Protein AF-A0A1X1D4M9-F1 (afdb_monomer)

Nearest PDB structures (foldseek):
  4ne1-assembly1_K  TM=5.724E-01  e=2.688E+00  Homo sapiens
  4b43-assembly1_A  TM=2.828E-01  e=4.256E+00  Thermus thermophilus HB8
  8h3v-assembly1_V  TM=2.645E-01  e=8.762E+00  Anabaena

Secondary structure (DSSP, 8-state):
-PPPHHHHHHHHHTTHHHHHHHHHHHHHHHHTSPPPHHHHHHHHHHHHHHHHHHHHHHHHHHHHH-S-PPPPP---EEEEEGGGS-HHHHHHHHHHSHHHH-STT--TTEEE-SSEEEEEGGG-TTHHHHHHHTT--HHHHHHHHIIIIIH--SEEEEETTSPP-TTS-----

Sequence (173 aa):
MKISITDISGGINSSHEGYADLVADSVSFSLGRPLIHEEHGKIYDITERAISDAVQQLESSETDSLSKPDEPEICRCAVISNAHMTHNDSEILESLSPRLSGGDGAYHWIHPTRYGFLISLSASTDAIEEMRREGLSDNFCHVVTFLSEKRQVSMIHFDADADLLEGFNVHNW

Foldseek 3Di:
DDQDPVNVVVVVVVCLVVVLVVVQVVVCVVVVHHDDPVRSVVSSVVSVVVVVVVVVVVVVVVVVVPDDPPDPDDAAEAEAALQQFDPVLQVLLVCLACVNVVDPRRPPQWDDDPAFIKGFQVVDPCVLVVSVVSPGDPLSSVVVCCCCPVVVGRMYHHGNPGHHDPPGDGHDD

pLDDT: mean 82.85, std 13.74, range [47.47, 96.81]

Organism: NCBI:txid1076551

InterPro domains:
  IPR046025 Domain of unknown function DUF5983 [PF19419] (77-173)

Radius of gyration: 32.31 Å; Cα contacts (8 Å, |Δi|>4): 187; chains: 1; bounding box: 60×33×81 Å

Mean predicted aligned error: 15.89 Å

Structure (mmCIF, N/CA/C/O backbone):
data_AF-A0A1X1D4M9-F1
#
_entry.id   AF-A0A1X1D4M9-F1
#
loop_
_atom_site.group_PDB
_atom_site.id
_atom_site.type_symbol
_atom_site.label_atom_id
_atom_site.label_alt_id
_atom_site.label_comp_id
_atom_site.label_asym_id
_atom_site.label_entity_id
_atom_site.label_seq_id
_atom_site.pdbx_PDB_ins_code
_atom_site.Cartn_x
_atom_site.Cartn_y
_atom_site.Cartn_z
_atom_site.occupancy
_atom_site.B_iso_or_equiv
_atom_site.auth_seq_id
_atom_site.auth_comp_id
_atom_site.auth_asym_id
_atom_site.auth_atom_id
_atom_site.pdbx_PDB_model_num
ATOM 1 N N . MET A 1 1 ? -1.364 -13.447 -56.330 1.00 50.59 1 MET A N 1
ATOM 2 C CA . MET A 1 1 ? -0.437 -13.851 -55.254 1.00 50.59 1 MET A CA 1
ATOM 3 C C . MET A 1 1 ? -0.003 -12.576 -54.550 1.00 50.59 1 MET A C 1
ATOM 5 O O . MET A 1 1 ? 0.425 -11.663 -55.242 1.00 50.59 1 MET A O 1
ATOM 9 N N . LYS A 1 2 ? -0.259 -12.441 -53.244 1.00 56.66 2 LYS A N 1
ATOM 10 C CA . LYS A 1 2 ? 0.165 -11.268 -52.464 1.00 56.66 2 LYS A CA 1
ATOM 11 C C . LYS A 1 2 ? 1.487 -11.627 -51.797 1.00 56.66 2 LYS A C 1
ATOM 13 O O . LYS A 1 2 ? 1.541 -12.663 -51.147 1.00 56.66 2 LYS A O 1
ATOM 18 N N . ILE A 1 3 ? 2.508 -10.807 -52.021 1.00 64.94 3 ILE A N 1
ATOM 19 C CA . ILE A 1 3 ? 3.815 -10.953 -51.379 1.00 64.94 3 ILE A CA 1
ATOM 20 C C . ILE A 1 3 ? 3.630 -10.707 -49.873 1.00 64.94 3 ILE A C 1
ATOM 22 O O . ILE A 1 3 ? 2.910 -9.772 -49.500 1.00 64.94 3 ILE A O 1
ATOM 26 N N . SER A 1 4 ? 4.177 -11.566 -49.014 1.00 75.44 4 SER A N 1
ATOM 27 C CA . SER A 1 4 ? 4.112 -11.361 -47.565 1.00 75.44 4 SER A CA 1
ATOM 28 C C . SER A 1 4 ? 5.267 -10.475 -47.085 1.00 75.44 4 SER A C 1
ATOM 30 O O . SER A 1 4 ? 6.283 -10.316 -47.758 1.00 75.44 4 SER A O 1
ATOM 32 N N . ILE A 1 5 ? 5.131 -9.912 -45.883 1.00 67.06 5 ILE A N 1
ATOM 33 C CA . ILE A 1 5 ? 6.237 -9.224 -45.200 1.00 67.06 5 ILE A CA 1
ATOM 34 C C . ILE A 1 5 ? 7.426 -10.168 -44.979 1.00 67.06 5 ILE A C 1
ATOM 36 O O . ILE A 1 5 ? 8.566 -9.751 -45.128 1.00 67.06 5 ILE A O 1
ATOM 40 N N . THR A 1 6 ? 7.175 -11.453 -44.719 1.00 68.69 6 THR A N 1
ATOM 41 C CA . THR A 1 6 ? 8.235 -12.460 -44.588 1.00 68.69 6 THR A CA 1
ATOM 42 C C . THR A 1 6 ? 8.967 -12.730 -45.904 1.00 68.69 6 THR A C 1
ATOM 44 O O . THR A 1 6 ? 10.182 -12.911 -45.882 1.00 68.69 6 THR A O 1
ATOM 47 N N . ASP A 1 7 ? 8.275 -12.679 -47.046 1.00 72.75 7 ASP A N 1
ATOM 48 C CA . ASP A 1 7 ? 8.897 -12.788 -48.371 1.00 72.75 7 ASP A CA 1
ATOM 49 C C . ASP A 1 7 ? 9.793 -11.570 -48.664 1.00 72.75 7 ASP A C 1
ATOM 51 O O . ASP A 1 7 ? 10.879 -11.710 -49.225 1.00 72.75 7 ASP A O 1
ATOM 55 N N . ILE A 1 8 ? 9.361 -10.372 -48.250 1.00 63.78 8 ILE A N 1
ATOM 56 C CA . ILE A 1 8 ? 10.129 -9.127 -48.397 1.00 63.78 8 ILE A CA 1
ATOM 57 C C . ILE A 1 8 ? 11.370 -9.147 -47.496 1.00 63.78 8 ILE A C 1
ATOM 59 O O . ILE A 1 8 ? 12.471 -8.904 -47.985 1.00 63.78 8 ILE A O 1
ATOM 63 N N . SER A 1 9 ? 11.221 -9.476 -46.210 1.00 58.31 9 SER A N 1
ATOM 64 C CA . SER A 1 9 ? 12.345 -9.553 -45.269 1.00 58.31 9 SER A CA 1
ATOM 65 C C . SER A 1 9 ? 13.352 -10.634 -45.669 1.00 58.31 9 SER A C 1
ATOM 67 O O . SER A 1 9 ? 14.557 -10.405 -45.600 1.00 58.31 9 SER A O 1
ATOM 69 N N . GLY A 1 10 ? 12.881 -11.783 -46.167 1.00 65.44 10 GLY A N 1
ATOM 70 C CA . GLY A 1 10 ? 13.742 -12.827 -46.727 1.00 65.44 10 GLY A CA 1
ATOM 71 C C . GLY A 1 10 ? 14.507 -12.359 -47.970 1.00 65.44 10 GLY A C 1
ATOM 72 O O . GLY A 1 10 ? 15.707 -12.603 -48.080 1.00 65.44 10 GLY A O 1
ATOM 73 N N . GLY A 1 11 ? 13.844 -11.624 -48.869 1.00 65.75 11 GLY A N 1
ATOM 74 C CA . GLY A 1 11 ? 14.474 -11.023 -50.047 1.00 65.75 11 GLY A CA 1
ATOM 75 C C . GLY A 1 11 ? 15.546 -9.990 -49.690 1.00 65.75 11 GLY A C 1
ATOM 76 O O . GLY A 1 11 ? 16.656 -10.055 -50.220 1.00 65.75 11 GLY A O 1
ATOM 77 N N . ILE A 1 12 ? 15.249 -9.091 -48.747 1.00 60.94 12 ILE A N 1
ATOM 78 C CA . ILE A 1 12 ? 16.168 -8.045 -48.272 1.00 60.94 12 ILE A CA 1
ATOM 79 C C . ILE A 1 12 ? 17.396 -8.658 -47.588 1.00 60.94 12 ILE A C 1
ATOM 81 O O . ILE A 1 12 ? 18.519 -8.316 -47.952 1.00 60.94 12 ILE A O 1
ATOM 85 N N . ASN A 1 13 ? 17.208 -9.627 -46.687 1.00 58.66 13 ASN A N 1
ATOM 86 C CA . ASN A 1 13 ? 18.321 -10.287 -45.995 1.00 58.66 13 ASN A CA 1
ATOM 87 C C . ASN A 1 13 ? 19.192 -11.134 -46.937 1.00 58.66 13 ASN A C 1
ATOM 89 O O . ASN A 1 13 ? 20.383 -11.300 -46.691 1.00 58.66 13 ASN A O 1
ATOM 93 N N . SER A 1 14 ? 18.628 -11.638 -48.038 1.00 62.31 14 SER A N 1
ATOM 94 C CA . SER A 1 14 ? 19.388 -12.354 -49.073 1.00 62.31 14 SER A CA 1
ATOM 95 C C . SER A 1 14 ? 20.137 -11.442 -50.058 1.00 62.31 14 SER A C 1
ATOM 97 O O . SER A 1 14 ? 20.925 -11.940 -50.855 1.00 62.31 14 SER A O 1
ATOM 99 N N . SER A 1 15 ? 19.906 -10.121 -50.018 1.00 60.19 15 SER A N 1
ATOM 100 C CA . SER A 1 15 ? 20.409 -9.148 -51.006 1.00 60.19 15 SER A CA 1
ATOM 101 C C . SER A 1 15 ? 21.428 -8.151 -50.438 1.00 60.19 15 SER A C 1
ATOM 103 O O . SER A 1 15 ? 21.675 -7.112 -51.050 1.00 60.19 15 SER A O 1
ATOM 105 N N . HIS A 1 16 ? 22.022 -8.454 -49.281 1.00 64.19 16 HIS A N 1
ATOM 106 C CA . HIS A 1 16 ? 22.993 -7.589 -48.604 1.00 64.19 16 HIS A CA 1
ATOM 107 C C . HIS A 1 16 ? 24.155 -7.163 -49.522 1.00 64.19 16 HIS A C 1
ATOM 109 O O . HIS A 1 16 ? 24.466 -5.977 -49.627 1.00 64.19 16 HIS A O 1
ATOM 115 N N . GLU A 1 17 ? 24.725 -8.121 -50.260 1.00 63.94 17 GLU A N 1
ATOM 116 C CA . GLU A 1 17 ? 25.804 -7.867 -51.224 1.00 63.94 17 GLU A CA 1
ATOM 117 C C . GLU A 1 17 ? 25.352 -6.932 -52.356 1.00 63.94 17 GLU A C 1
ATOM 119 O O . GLU A 1 17 ? 26.029 -5.956 -52.665 1.00 63.94 17 GLU A O 1
ATOM 124 N N . GLY A 1 18 ? 24.149 -7.143 -52.900 1.00 70.81 18 GLY A N 1
ATOM 125 C CA . GLY A 1 18 ? 23.621 -6.312 -53.984 1.00 70.81 18 GLY A CA 1
ATOM 126 C C . GLY A 1 18 ? 23.348 -4.863 -53.571 1.00 70.81 18 GLY A C 1
ATOM 127 O O . GLY A 1 18 ? 23.501 -3.952 -54.382 1.00 70.81 18 GLY A O 1
ATOM 128 N N . TYR A 1 19 ? 22.965 -4.617 -52.314 1.00 74.38 19 TYR A N 1
ATOM 129 C CA . TYR A 1 19 ? 22.799 -3.251 -51.810 1.00 74.38 19 TYR A CA 1
ATOM 130 C C . TYR A 1 19 ? 24.147 -2.546 -51.624 1.00 74.38 19 TYR A C 1
ATOM 132 O O . TYR A 1 19 ? 24.289 -1.388 -52.021 1.00 74.38 19 TYR A O 1
ATOM 140 N N . ALA A 1 20 ? 25.141 -3.240 -51.064 1.00 80.44 20 ALA A N 1
ATOM 141 C CA . ALA A 1 20 ? 26.487 -2.698 -50.897 1.00 80.44 20 ALA A CA 1
ATOM 142 C C . ALA A 1 20 ? 27.127 -2.343 -52.252 1.00 80.44 20 ALA A C 1
ATOM 144 O O . ALA A 1 20 ? 27.707 -1.264 -52.386 1.00 80.44 20 ALA A O 1
ATOM 145 N N . ASP A 1 21 ? 26.929 -3.184 -53.270 1.00 81.38 21 ASP A N 1
ATOM 146 C CA . ASP A 1 21 ? 27.406 -2.941 -54.634 1.00 81.38 21 ASP A CA 1
ATOM 147 C C . ASP A 1 21 ? 26.735 -1.711 -55.272 1.00 81.38 21 ASP A C 1
ATOM 149 O O . ASP A 1 21 ? 27.409 -0.873 -55.868 1.00 81.38 21 ASP A O 1
ATOM 153 N N . LEU A 1 22 ? 25.423 -1.519 -55.078 1.00 83.12 22 LEU A N 1
ATOM 154 C CA . LEU A 1 22 ? 24.720 -0.319 -55.560 1.00 83.12 22 LEU A CA 1
ATOM 155 C C . LEU A 1 22 ? 25.224 0.966 -54.889 1.00 83.12 22 LEU A C 1
ATOM 157 O O . LEU A 1 22 ? 25.343 2.013 -55.535 1.00 83.12 22 LEU A O 1
ATOM 161 N N . VAL A 1 23 ? 25.521 0.904 -53.589 1.00 85.25 23 VAL A N 1
ATOM 162 C CA . VAL A 1 23 ? 26.107 2.035 -52.862 1.00 85.25 23 VAL A CA 1
ATOM 163 C C . VAL A 1 23 ? 27.525 2.306 -53.369 1.00 85.25 23 VAL A C 1
ATOM 165 O O . VAL A 1 23 ? 27.867 3.465 -53.611 1.00 85.25 23 VAL A O 1
ATOM 168 N N . ALA A 1 24 ? 28.328 1.267 -53.598 1.00 86.25 24 ALA A N 1
ATOM 169 C CA . ALA A 1 24 ? 29.667 1.391 -54.166 1.00 86.25 24 ALA A CA 1
ATOM 170 C C . ALA A 1 24 ? 29.640 2.021 -55.570 1.00 86.25 24 ALA A C 1
ATOM 172 O O . ALA A 1 24 ? 30.391 2.968 -55.825 1.00 86.25 24 ALA A O 1
ATOM 173 N N . ASP A 1 25 ? 28.725 1.597 -56.442 1.00 86.69 25 ASP A N 1
ATOM 174 C CA . ASP A 1 25 ? 28.523 2.176 -57.775 1.00 86.69 25 ASP A CA 1
ATOM 175 C C . ASP A 1 25 ? 28.123 3.656 -57.698 1.00 86.69 25 ASP A C 1
ATOM 177 O O . ASP A 1 25 ? 28.686 4.504 -58.398 1.00 86.69 25 ASP A O 1
ATOM 181 N N . SER A 1 26 ? 27.201 4.002 -56.794 1.00 89.50 26 SER A N 1
ATOM 182 C CA . SER A 1 26 ? 26.779 5.390 -56.574 1.00 89.50 26 SER A CA 1
ATOM 183 C C . SER A 1 26 ? 27.927 6.277 -56.074 1.00 89.50 26 SER A C 1
ATOM 185 O O . SER A 1 26 ? 28.051 7.441 -56.477 1.00 89.50 26 SER A O 1
ATOM 187 N N . VAL A 1 27 ? 28.784 5.751 -55.197 1.00 88.12 27 VAL A N 1
ATOM 188 C CA . VAL A 1 27 ? 29.961 6.469 -54.690 1.00 88.12 27 VAL A CA 1
ATOM 189 C C . VAL A 1 27 ? 31.019 6.606 -55.787 1.00 88.12 27 VAL A C 1
ATOM 191 O O . VAL A 1 27 ? 31.562 7.696 -55.967 1.00 88.12 27 VAL A O 1
ATOM 194 N N . SER A 1 28 ? 31.267 5.556 -56.576 1.00 88.75 28 SER A N 1
ATOM 195 C CA . SER A 1 28 ? 32.180 5.605 -57.725 1.00 88.75 28 SER A CA 1
ATOM 196 C C . SER A 1 28 ? 31.742 6.654 -58.749 1.00 88.75 28 SER A C 1
ATOM 198 O O . SER A 1 28 ? 32.563 7.464 -59.192 1.00 88.75 28 SER A O 1
ATOM 200 N N . PHE A 1 29 ? 30.443 6.704 -59.064 1.00 89.19 29 PHE A N 1
ATOM 201 C CA . PHE A 1 29 ? 29.862 7.714 -59.946 1.00 89.19 29 PHE A CA 1
ATOM 202 C C . PHE A 1 29 ? 30.082 9.131 -59.405 1.00 89.19 29 PHE A C 1
ATOM 204 O O . PHE A 1 29 ? 30.531 10.013 -60.136 1.00 89.19 29 PHE A O 1
ATOM 211 N N . SER A 1 30 ? 29.837 9.339 -58.109 1.00 90.12 30 SER A N 1
ATOM 212 C CA . SER A 1 30 ? 29.993 10.647 -57.459 1.00 90.12 30 SER A CA 1
ATOM 213 C C . SER A 1 30 ? 31.449 11.120 -57.4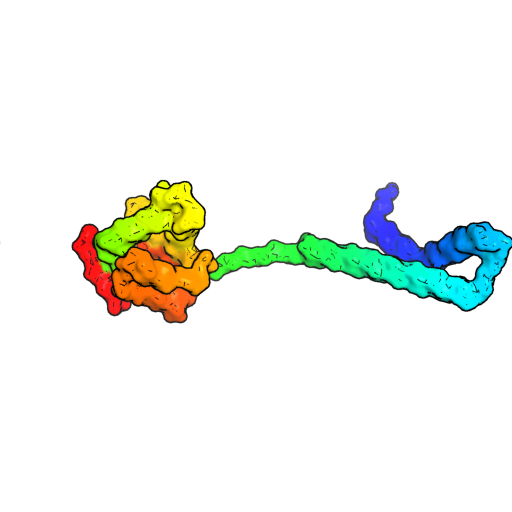10 1.00 90.12 30 SER A C 1
ATOM 215 O O . SER A 1 30 ? 31.719 12.315 -57.517 1.00 90.12 30 SER A O 1
ATOM 217 N N . LEU A 1 31 ? 32.398 10.192 -57.270 1.00 89.44 31 LEU A N 1
ATOM 218 C CA . LEU A 1 31 ? 33.832 10.485 -57.265 1.00 89.44 31 LEU A CA 1
ATOM 219 C C . LEU A 1 31 ? 34.431 10.596 -58.676 1.00 89.44 31 LEU A C 1
ATOM 221 O O . LEU A 1 31 ? 35.582 11.011 -58.813 1.00 89.44 31 LEU A O 1
ATOM 225 N N . GLY A 1 32 ? 33.682 10.219 -59.719 1.00 90.44 32 GLY A N 1
ATOM 226 C CA . GLY A 1 32 ? 34.126 10.260 -61.114 1.00 90.44 32 GLY A CA 1
ATOM 227 C C . GLY A 1 32 ? 35.294 9.318 -61.428 1.00 90.44 32 GLY A C 1
ATOM 228 O O . GLY A 1 32 ? 35.999 9.522 -62.418 1.00 90.44 32 GLY A O 1
ATOM 229 N N . ARG A 1 33 ? 35.532 8.307 -60.584 1.00 92.38 33 ARG A N 1
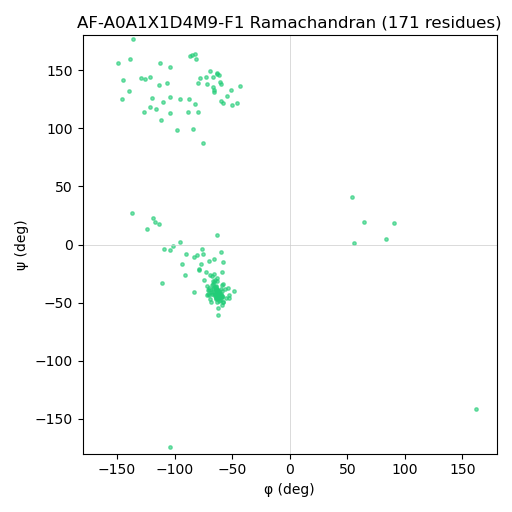ATOM 230 C CA . ARG A 1 33 ? 36.599 7.309 -60.744 1.00 92.38 33 ARG A CA 1
ATOM 231 C C . ARG A 1 33 ? 36.184 5.958 -60.154 1.00 92.38 33 ARG A C 1
ATOM 233 O O . ARG A 1 33 ? 35.364 5.935 -59.233 1.00 92.38 33 ARG A O 1
ATOM 240 N N . PRO A 1 34 ? 36.778 4.842 -60.610 1.00 88.88 34 PRO A N 1
ATOM 241 C CA . PRO A 1 34 ? 36.584 3.557 -59.953 1.00 88.88 34 PRO A CA 1
ATOM 242 C C . PRO A 1 34 ? 37.134 3.578 -58.520 1.00 88.88 34 PRO A C 1
ATOM 244 O O . PRO A 1 34 ? 38.122 4.262 -58.216 1.00 88.88 34 PRO A O 1
ATOM 247 N N . LEU A 1 35 ? 36.478 2.820 -57.646 1.00 88.88 35 LEU A N 1
ATOM 248 C CA . LEU A 1 35 ? 36.918 2.584 -56.275 1.00 88.88 35 LEU A CA 1
ATOM 249 C C . LEU A 1 35 ? 38.038 1.546 -56.251 1.00 88.88 35 LEU A C 1
ATOM 251 O O . LEU A 1 35 ? 38.018 0.580 -57.016 1.00 88.88 35 LEU A O 1
ATOM 255 N N . ILE A 1 36 ? 39.014 1.732 -55.364 1.00 91.75 36 ILE A N 1
ATOM 256 C CA . ILE A 1 36 ? 40.003 0.680 -55.095 1.00 91.75 36 ILE A CA 1
ATOM 257 C C . ILE A 1 36 ? 39.426 -0.347 -54.117 1.00 91.75 36 ILE A C 1
ATOM 259 O O . ILE A 1 36 ? 38.504 -0.053 -53.361 1.00 91.75 36 ILE A O 1
ATOM 263 N N . HIS A 1 37 ? 40.003 -1.549 -54.092 1.00 86.50 37 HIS A N 1
ATOM 264 C CA . HIS A 1 37 ? 39.502 -2.662 -53.278 1.00 86.50 37 HIS A CA 1
ATOM 265 C C . HIS A 1 37 ? 39.340 -2.312 -51.786 1.00 86.50 37 HIS A C 1
ATOM 267 O O . HIS A 1 37 ? 38.360 -2.703 -51.162 1.00 86.50 37 HIS A O 1
ATOM 273 N N . GLU A 1 38 ? 40.253 -1.511 -51.227 1.00 89.00 38 GLU A N 1
ATOM 274 C CA . GLU A 1 38 ? 40.161 -1.050 -49.835 1.00 89.00 38 GLU A CA 1
ATOM 275 C C . GLU A 1 38 ? 38.971 -0.099 -49.600 1.00 89.00 38 GLU A C 1
ATOM 277 O O . GLU A 1 38 ? 38.326 -0.152 -48.556 1.00 89.00 38 GLU A O 1
ATOM 282 N N . GLU A 1 39 ? 38.656 0.770 -50.565 1.00 87.50 39 GLU A N 1
ATOM 283 C CA . GLU A 1 39 ? 37.498 1.672 -50.491 1.00 87.50 39 GLU A CA 1
ATOM 284 C C . GLU A 1 39 ? 36.189 0.890 -50.622 1.00 87.50 39 GLU A C 1
ATOM 286 O O . GLU A 1 39 ? 35.230 1.180 -49.912 1.00 87.50 39 GLU A O 1
ATOM 291 N N . HIS A 1 40 ? 36.181 -0.140 -51.470 1.00 85.44 40 HIS A N 1
ATOM 292 C CA . HIS A 1 40 ? 35.050 -1.050 -51.618 1.00 85.44 40 HIS A CA 1
ATOM 293 C C . HIS A 1 40 ? 34.758 -1.807 -50.316 1.00 85.44 40 HIS A C 1
ATOM 295 O O . HIS A 1 40 ? 33.616 -1.839 -49.867 1.00 85.44 40 HIS A O 1
ATOM 301 N N . GLY A 1 41 ? 35.797 -2.350 -49.669 1.00 83.75 41 GLY A N 1
ATOM 302 C CA . GLY A 1 41 ? 35.661 -3.028 -48.376 1.00 83.75 41 GLY A CA 1
ATOM 303 C C . GLY A 1 41 ? 35.094 -2.110 -47.291 1.00 83.75 41 GLY A C 1
ATOM 304 O O . GLY A 1 41 ? 34.170 -2.489 -46.583 1.00 83.75 41 GLY A O 1
ATOM 305 N N . LYS A 1 42 ? 35.554 -0.854 -47.225 1.00 88.12 42 LYS A N 1
ATOM 306 C CA . LYS A 1 42 ? 35.024 0.125 -46.258 1.00 88.12 42 LYS A CA 1
ATOM 307 C C . LYS A 1 42 ? 33.545 0.438 -46.477 1.00 88.12 42 LYS A C 1
ATOM 309 O O . LYS A 1 42 ? 32.817 0.606 -45.504 1.00 88.12 42 LYS A O 1
ATOM 314 N N . ILE A 1 43 ? 33.103 0.549 -47.730 1.00 86.62 43 ILE A N 1
ATOM 315 C CA . ILE A 1 43 ? 31.687 0.790 -48.043 1.00 86.62 43 ILE A CA 1
ATOM 316 C C . ILE A 1 43 ? 30.844 -0.407 -47.612 1.00 86.62 43 ILE A C 1
ATOM 318 O O . ILE A 1 43 ? 29.800 -0.206 -46.988 1.00 86.62 43 ILE A O 1
ATOM 322 N N . TYR A 1 44 ? 31.325 -1.621 -47.882 1.00 85.06 44 TYR A N 1
ATOM 323 C CA . TYR A 1 44 ? 30.674 -2.858 -47.469 1.00 85.06 44 TYR A CA 1
ATOM 324 C C . TYR A 1 44 ? 30.507 -2.926 -45.944 1.00 85.06 44 TYR A C 1
ATOM 326 O O . TYR A 1 44 ? 29.386 -3.040 -45.460 1.00 85.06 44 TYR A O 1
ATOM 334 N N . ASP A 1 45 ? 31.580 -2.711 -45.179 1.00 85.56 45 ASP A N 1
ATOM 335 C CA . ASP A 1 45 ? 31.538 -2.753 -43.710 1.00 85.56 45 ASP A CA 1
ATOM 336 C C . ASP A 1 45 ? 30.561 -1.721 -43.115 1.00 85.56 45 ASP A C 1
ATOM 338 O O . ASP A 1 45 ? 29.887 -1.972 -42.113 1.00 85.56 45 ASP A O 1
ATOM 342 N N . ILE A 1 46 ? 30.496 -0.523 -43.711 1.00 87.44 46 ILE A N 1
ATOM 343 C CA . ILE A 1 46 ? 29.593 0.547 -43.264 1.00 87.44 46 ILE A CA 1
ATOM 344 C C . ILE A 1 46 ? 28.138 0.185 -43.562 1.00 87.44 46 ILE A C 1
ATOM 346 O O . ILE A 1 46 ? 27.271 0.412 -42.716 1.00 87.44 46 ILE A O 1
ATOM 350 N N . THR A 1 47 ? 27.862 -0.356 -44.750 1.00 84.31 47 THR A N 1
ATOM 351 C CA . THR A 1 47 ? 26.502 -0.765 -45.125 1.00 84.31 47 THR A CA 1
ATOM 352 C C . THR A 1 47 ? 26.033 -1.957 -44.303 1.00 84.31 47 THR A C 1
ATOM 354 O O . THR A 1 47 ? 24.911 -1.923 -43.803 1.00 84.31 47 THR A O 1
ATOM 357 N N . GLU A 1 48 ? 26.907 -2.930 -44.055 1.00 83.19 48 GLU A N 1
ATOM 358 C CA . GLU A 1 48 ? 26.624 -4.080 -43.195 1.00 83.19 48 GLU A CA 1
ATOM 359 C C . GLU A 1 48 ? 26.292 -3.669 -41.775 1.00 83.19 48 GLU A C 1
ATOM 361 O O . GLU A 1 48 ? 25.263 -4.076 -41.232 1.00 83.19 48 GLU A O 1
ATOM 366 N N . ARG A 1 49 ? 27.107 -2.789 -41.189 1.00 84.50 49 ARG A N 1
ATOM 367 C CA . ARG A 1 49 ? 26.836 -2.279 -39.848 1.00 84.50 49 ARG A CA 1
ATOM 368 C C . ARG A 1 49 ? 25.508 -1.530 -39.793 1.00 84.50 49 ARG A C 1
ATOM 370 O O . ARG A 1 49 ? 24.718 -1.785 -38.897 1.00 84.50 49 ARG A O 1
ATOM 377 N N . ALA A 1 50 ? 25.231 -0.658 -40.762 1.00 83.81 50 ALA A N 1
ATOM 378 C CA . ALA A 1 50 ? 23.987 0.108 -40.788 1.00 83.81 50 ALA A CA 1
ATOM 379 C C . ALA A 1 50 ? 22.742 -0.786 -40.935 1.00 83.81 50 ALA A C 1
ATOM 381 O O . ALA A 1 50 ? 21.722 -0.523 -40.299 1.00 83.81 50 ALA A O 1
ATOM 382 N N . ILE A 1 51 ? 22.820 -1.844 -41.749 1.00 80.25 51 ILE A N 1
ATOM 383 C CA . ILE A 1 51 ? 21.729 -2.811 -41.917 1.00 80.25 51 ILE A CA 1
ATOM 384 C C . ILE A 1 51 ? 21.559 -3.640 -40.643 1.00 80.25 51 ILE A C 1
ATOM 386 O O . ILE A 1 51 ? 20.438 -3.765 -40.158 1.00 80.25 51 ILE A O 1
ATOM 390 N N . SER A 1 52 ? 22.651 -4.151 -40.071 1.00 80.81 52 SER A N 1
ATOM 391 C CA . SER A 1 52 ? 22.620 -4.906 -38.815 1.00 80.81 52 SER A CA 1
ATOM 392 C C . SER A 1 52 ? 22.027 -4.078 -37.673 1.00 80.81 52 SER A C 1
ATOM 394 O O . SER A 1 52 ? 21.162 -4.569 -36.952 1.00 80.81 52 SER A O 1
ATOM 396 N N . ASP A 1 53 ? 22.432 -2.814 -37.540 1.00 82.00 53 ASP A N 1
ATOM 397 C CA . ASP A 1 53 ? 21.910 -1.900 -36.522 1.00 82.00 53 ASP A CA 1
ATOM 398 C C . ASP A 1 53 ? 20.410 -1.637 -36.729 1.00 82.00 53 ASP A C 1
ATOM 400 O O . ASP A 1 53 ? 19.640 -1.624 -35.768 1.00 82.00 53 ASP A O 1
ATOM 404 N N . ALA A 1 54 ? 19.968 -1.457 -37.978 1.00 77.69 54 ALA A N 1
ATOM 405 C CA . ALA A 1 54 ? 18.559 -1.248 -38.302 1.00 77.69 54 ALA A CA 1
ATOM 406 C C . ALA A 1 54 ? 17.705 -2.499 -38.035 1.00 77.69 54 ALA A C 1
ATOM 408 O O . ALA A 1 54 ? 16.603 -2.383 -37.499 1.00 77.69 54 ALA A O 1
ATOM 409 N N . VAL A 1 55 ? 18.210 -3.694 -38.359 1.00 75.25 55 VAL A N 1
ATOM 410 C CA . VAL A 1 55 ? 17.544 -4.971 -38.055 1.00 75.25 55 VAL A CA 1
ATOM 411 C C . VAL A 1 55 ? 17.448 -5.171 -36.547 1.00 75.25 55 VAL A C 1
ATOM 413 O O . VAL A 1 55 ? 16.367 -5.462 -36.048 1.00 75.25 55 VAL A O 1
ATOM 416 N N . GLN A 1 56 ? 18.525 -4.916 -35.804 1.00 74.12 56 GLN A N 1
ATOM 417 C CA . GLN A 1 56 ? 18.524 -5.033 -34.348 1.00 74.12 56 GLN A CA 1
ATOM 418 C C . GLN A 1 56 ? 17.569 -4.029 -33.685 1.00 74.12 56 GLN A C 1
ATOM 420 O O . GLN A 1 56 ? 16.909 -4.360 -32.702 1.00 74.12 56 GLN A O 1
ATOM 425 N N . GLN A 1 57 ? 17.443 -2.815 -34.229 1.00 75.75 57 GLN A N 1
ATOM 426 C CA . GLN A 1 57 ? 16.445 -1.843 -33.775 1.00 75.75 57 GLN A CA 1
ATOM 427 C C . GLN A 1 57 ? 15.017 -2.335 -34.033 1.00 75.75 57 GLN A C 1
ATOM 429 O O . GLN A 1 57 ? 14.174 -2.226 -33.143 1.00 75.75 57 GLN A O 1
ATOM 434 N N . LEU A 1 58 ? 14.748 -2.927 -35.200 1.00 70.19 58 LEU A N 1
ATOM 435 C CA . LEU A 1 58 ? 13.446 -3.518 -35.512 1.00 70.19 58 LEU A CA 1
ATOM 436 C C . LEU A 1 58 ? 13.123 -4.700 -34.588 1.00 70.19 58 LEU A C 1
ATOM 438 O O . LEU A 1 58 ? 12.045 -4.713 -33.999 1.00 70.19 58 LEU A O 1
ATOM 442 N N . GLU A 1 59 ? 14.069 -5.614 -34.371 1.00 67.56 59 GLU A N 1
ATOM 443 C CA . GLU A 1 59 ? 13.928 -6.729 -33.425 1.00 67.56 59 GLU A CA 1
ATOM 444 C C . GLU A 1 59 ? 13.706 -6.229 -31.992 1.00 67.56 59 GLU A C 1
ATOM 446 O O . GLU A 1 59 ? 12.817 -6.720 -31.303 1.00 67.56 59 GLU A O 1
ATOM 451 N N . SER A 1 60 ? 14.438 -5.197 -31.556 1.00 60.50 60 SER A N 1
ATOM 452 C CA . SER A 1 60 ? 14.241 -4.591 -30.235 1.00 60.50 60 SER A CA 1
ATOM 453 C C . SER A 1 60 ? 12.856 -3.945 -30.088 1.00 60.50 60 SER A C 1
ATOM 455 O O . SER A 1 60 ? 12.224 -4.070 -29.040 1.00 60.50 60 SER A O 1
ATOM 457 N N . SER A 1 61 ? 12.336 -3.333 -31.159 1.00 57.34 61 SER A N 1
ATOM 458 C CA . SER A 1 61 ? 10.999 -2.729 -31.187 1.00 57.34 61 SER A CA 1
ATOM 459 C C . SER A 1 61 ? 9.868 -3.766 -31.260 1.00 57.34 61 SER A C 1
ATOM 461 O O . SER A 1 61 ? 8.794 -3.556 -30.692 1.00 57.34 61 SER A O 1
ATOM 463 N N . GLU A 1 62 ? 10.109 -4.921 -31.891 1.00 53.97 62 GLU A N 1
ATOM 464 C CA . GLU A 1 62 ? 9.206 -6.076 -31.849 1.00 53.97 62 GLU A CA 1
ATOM 465 C C . GLU A 1 62 ? 9.227 -6.751 -30.473 1.00 53.97 62 GLU A C 1
ATOM 467 O O . GLU A 1 62 ? 8.174 -7.148 -29.982 1.00 53.97 62 GLU A O 1
ATOM 472 N N . THR A 1 63 ? 10.370 -6.816 -29.781 1.00 49.09 63 THR A N 1
ATOM 473 C CA . THR A 1 63 ? 10.414 -7.338 -28.403 1.00 49.09 63 THR A CA 1
ATOM 474 C C . THR A 1 63 ? 9.737 -6.424 -27.382 1.00 49.09 63 THR A C 1
ATOM 476 O O . THR A 1 63 ? 9.216 -6.927 -26.390 1.00 49.09 63 THR A O 1
ATOM 479 N N . ASP A 1 64 ? 9.667 -5.115 -27.643 1.00 50.03 64 ASP A N 1
ATOM 480 C CA . ASP A 1 64 ? 8.951 -4.154 -26.787 1.00 50.03 64 ASP A CA 1
ATOM 481 C C . ASP A 1 64 ? 7.425 -4.181 -27.024 1.00 50.03 64 ASP A C 1
ATOM 483 O O . ASP A 1 64 ? 6.636 -3.826 -26.151 1.00 50.03 64 ASP A O 1
ATOM 487 N N . SER A 1 65 ? 6.985 -4.659 -28.197 1.00 49.44 65 SER A N 1
ATOM 488 C CA . SER A 1 65 ? 5.566 -4.785 -28.576 1.00 49.44 65 SER A CA 1
ATOM 489 C C . SER A 1 65 ? 5.017 -6.219 -28.522 1.00 49.44 65 SER A C 1
ATOM 491 O O . SER A 1 65 ? 3.810 -6.421 -28.679 1.00 49.44 65 SER A O 1
ATOM 493 N N . LEU A 1 66 ? 5.874 -7.208 -28.241 1.00 47.47 66 LEU A N 1
ATOM 494 C CA . LEU A 1 66 ? 5.520 -8.609 -28.005 1.00 47.47 66 LEU A CA 1
ATOM 495 C C . LEU A 1 66 ? 5.917 -9.100 -26.602 1.00 47.47 66 LEU A C 1
ATOM 497 O O . LEU A 1 66 ? 6.047 -10.309 -26.385 1.00 47.47 66 LEU A O 1
ATOM 501 N N . SER A 1 67 ? 6.076 -8.202 -25.624 1.00 50.97 67 SER A N 1
ATOM 502 C CA . SER A 1 67 ? 5.877 -8.623 -24.241 1.00 50.97 67 SER A CA 1
ATOM 503 C C . SER A 1 67 ? 4.433 -9.123 -24.150 1.00 50.97 67 SER A C 1
ATOM 505 O O . SER A 1 67 ? 3.481 -8.441 -24.542 1.00 50.97 67 SER A O 1
ATOM 507 N N . LYS A 1 68 ? 4.248 -10.376 -23.712 1.00 51.00 68 LYS A N 1
ATOM 508 C CA . LYS A 1 68 ? 2.935 -10.809 -23.213 1.00 51.00 68 LYS A CA 1
ATOM 509 C C . LYS A 1 68 ? 2.421 -9.671 -22.322 1.00 51.00 68 LYS A C 1
ATOM 511 O O . LYS A 1 68 ? 3.240 -9.176 -21.548 1.00 51.00 68 LYS A O 1
ATOM 516 N N . PRO A 1 69 ? 1.138 -9.259 -22.391 1.00 55.12 69 PRO A N 1
ATOM 517 C CA . PRO A 1 69 ? 0.614 -8.420 -21.323 1.00 55.12 69 PRO A CA 1
ATOM 518 C C . PRO A 1 69 ? 0.980 -9.146 -20.034 1.00 55.12 69 PRO A C 1
ATOM 520 O O . PRO A 1 69 ? 0.651 -10.334 -19.923 1.00 55.12 69 PRO A O 1
ATOM 523 N N . ASP A 1 70 ? 1.764 -8.495 -19.167 1.00 63.41 70 ASP A N 1
ATOM 524 C CA . ASP A 1 70 ? 2.117 -9.073 -17.877 1.00 63.41 70 ASP A CA 1
ATOM 525 C C . ASP A 1 70 ? 0.813 -9.612 -17.301 1.00 63.41 70 ASP A C 1
ATOM 527 O O . ASP A 1 70 ? -0.198 -8.896 -17.254 1.00 63.41 70 ASP A O 1
ATOM 531 N N . GLU A 1 71 ? 0.784 -10.918 -17.020 1.00 66.50 71 GLU A N 1
ATOM 532 C CA . GLU A 1 71 ? -0.402 -11.515 -16.424 1.00 66.50 71 GLU A CA 1
ATOM 533 C C . GLU A 1 71 ? -0.762 -10.654 -15.209 1.00 66.50 71 GLU A C 1
ATOM 535 O O . GLU A 1 71 ? 0.143 -10.267 -14.462 1.00 66.50 71 GLU A O 1
ATOM 540 N N . PRO A 1 72 ? -2.042 -10.272 -15.047 1.00 77.19 72 PRO A N 1
ATOM 541 C CA . PRO A 1 72 ? -2.416 -9.291 -14.043 1.00 77.19 72 PRO A CA 1
ATOM 542 C C . PRO A 1 72 ? -1.904 -9.745 -12.680 1.00 77.19 72 PRO A C 1
ATOM 544 O O . PRO A 1 72 ? -2.155 -10.880 -12.266 1.00 77.19 72 PRO A O 1
ATOM 547 N N . GLU A 1 73 ? -1.177 -8.862 -11.997 1.00 77.88 73 GLU A N 1
ATOM 548 C CA . GLU A 1 73 ? -0.615 -9.164 -10.688 1.00 77.88 73 GLU A CA 1
ATOM 549 C C . GLU A 1 73 ? -1.740 -9.556 -9.718 1.00 77.88 73 GLU A C 1
ATOM 551 O O . GLU A 1 73 ? -2.695 -8.806 -9.488 1.00 77.88 73 GLU A O 1
ATOM 556 N N . ILE A 1 74 ? -1.647 -10.764 -9.155 1.00 81.56 74 ILE A N 1
ATOM 557 C CA . ILE A 1 74 ? -2.626 -11.254 -8.186 1.00 81.56 74 ILE A CA 1
ATOM 558 C C . ILE A 1 74 ? -2.239 -10.732 -6.803 1.00 81.56 74 ILE A C 1
ATOM 560 O O . ILE A 1 74 ? -1.386 -11.288 -6.114 1.00 81.56 74 ILE A O 1
ATOM 564 N N . CYS A 1 75 ? -2.917 -9.669 -6.386 1.00 84.19 75 CYS A N 1
ATOM 565 C CA . CYS A 1 75 ? -2.755 -9.055 -5.075 1.00 84.19 75 CYS A CA 1
ATOM 566 C C . CYS A 1 75 ? -3.505 -9.817 -3.974 1.00 84.19 75 CYS A C 1
ATOM 568 O O . CYS A 1 75 ? -4.663 -10.213 -4.136 1.00 84.19 75 CYS A O 1
ATOM 570 N N . ARG A 1 76 ? -2.876 -9.966 -2.803 1.00 92.81 76 ARG A N 1
ATOM 571 C CA . ARG A 1 76 ? -3.532 -10.534 -1.622 1.00 92.81 76 ARG A CA 1
ATOM 572 C C . ARG A 1 76 ? -4.351 -9.457 -0.914 1.00 92.81 76 ARG A C 1
ATOM 574 O O . ARG A 1 76 ? -3.797 -8.465 -0.446 1.00 92.81 76 ARG A O 1
ATOM 581 N N . CYS A 1 7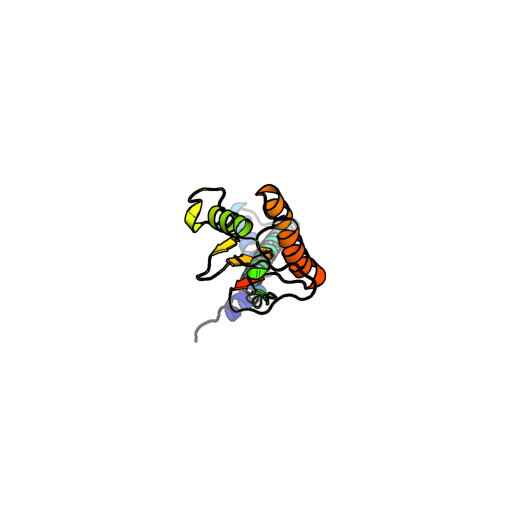7 ? -5.653 -9.698 -0.784 1.00 94.06 77 CYS A N 1
ATOM 582 C CA . CYS A 1 77 ? -6.579 -8.824 -0.068 1.00 94.06 77 CYS A CA 1
ATOM 583 C C . CYS A 1 77 ? -7.001 -9.443 1.274 1.00 94.06 77 CYS A C 1
ATOM 585 O O . CYS A 1 77 ? -7.246 -10.650 1.349 1.00 94.06 77 CYS A O 1
ATOM 587 N N . ALA A 1 78 ? -7.089 -8.626 2.324 1.00 96.00 78 ALA A N 1
ATOM 588 C CA . ALA A 1 78 ? -7.713 -8.993 3.593 1.00 96.00 78 ALA A CA 1
ATOM 589 C C . ALA A 1 78 ? -8.980 -8.167 3.810 1.00 96.00 78 ALA A C 1
ATOM 591 O O . ALA A 1 78 ? -8.974 -6.959 3.591 1.00 96.00 78 ALA A O 1
ATOM 592 N N . VAL A 1 79 ? -10.044 -8.818 4.275 1.00 96.69 79 VAL A N 1
ATOM 593 C CA . VAL A 1 79 ? -11.296 -8.165 4.662 1.00 96.69 79 VAL A CA 1
ATOM 594 C C . VAL A 1 79 ? -11.484 -8.402 6.155 1.00 96.69 79 VAL A C 1
ATOM 596 O O . VAL A 1 79 ? -11.552 -9.557 6.572 1.00 96.69 79 VAL A O 1
ATOM 599 N N . ILE A 1 80 ? -11.491 -7.335 6.950 1.00 96.69 80 ILE A N 1
ATOM 600 C CA . ILE A 1 80 ? -11.586 -7.401 8.415 1.00 96.69 80 ILE A CA 1
ATOM 601 C C . ILE A 1 80 ? -12.520 -6.326 8.955 1.00 96.69 80 ILE A C 1
ATOM 603 O O . ILE A 1 80 ? -12.779 -5.323 8.291 1.00 96.69 80 ILE A O 1
ATOM 607 N N . SER A 1 81 ? -13.017 -6.534 10.170 1.00 96.06 81 SER A N 1
ATOM 608 C CA . SER A 1 81 ? -13.945 -5.602 10.796 1.00 96.06 81 SER A CA 1
ATOM 609 C C . SER A 1 81 ? -13.346 -4.204 10.956 1.00 96.06 81 SER A C 1
ATOM 611 O O . SER A 1 81 ? -12.208 -4.047 11.414 1.00 96.06 81 SER A O 1
ATOM 613 N N . ASN A 1 82 ? -14.134 -3.168 10.672 1.00 94.62 82 ASN A N 1
ATOM 614 C CA . ASN A 1 82 ? -13.757 -1.795 11.002 1.00 94.62 82 ASN A CA 1
ATOM 615 C C . ASN A 1 82 ? -13.680 -1.539 12.523 1.00 94.62 82 ASN A C 1
ATOM 617 O O . ASN A 1 82 ? -13.062 -0.563 12.931 1.00 94.62 82 ASN A O 1
ATOM 621 N N . ALA A 1 83 ? -14.178 -2.447 13.372 1.00 96.12 83 ALA A N 1
ATOM 622 C CA . ALA A 1 83 ? -14.085 -2.339 14.830 1.00 96.12 83 ALA A CA 1
ATOM 623 C C . ALA A 1 83 ? -12.635 -2.243 15.350 1.00 96.12 83 ALA A C 1
ATOM 625 O O . ALA A 1 83 ? -12.409 -1.866 16.496 1.00 96.12 83 ALA A O 1
ATOM 626 N N . HIS A 1 84 ? -11.632 -2.569 14.531 1.00 95.62 84 HIS A N 1
ATOM 627 C CA . HIS A 1 84 ? -10.214 -2.393 14.858 1.00 95.62 84 HIS A CA 1
ATOM 628 C C . HIS A 1 84 ? -9.706 -0.946 14.792 1.00 95.62 84 HIS A C 1
ATOM 630 O O . HIS A 1 84 ? -8.572 -0.689 15.194 1.00 95.62 84 HIS A O 1
ATOM 636 N N . MET A 1 85 ? -10.510 -0.007 14.293 1.00 94.62 85 MET A N 1
ATOM 637 C CA . MET A 1 85 ? -10.206 1.424 14.315 1.00 94.62 85 MET A CA 1
ATOM 638 C C . MET A 1 85 ? -11.036 2.117 15.396 1.00 94.62 85 MET A C 1
ATOM 640 O O . MET A 1 85 ? -12.113 1.646 15.758 1.00 94.62 85 MET A O 1
ATOM 644 N N . THR A 1 86 ? -10.544 3.228 15.933 1.00 95.31 86 THR A N 1
ATOM 645 C CA . THR A 1 86 ? -11.342 4.108 16.795 1.00 95.31 86 THR A CA 1
ATOM 646 C C . THR A 1 86 ? -12.202 5.057 15.954 1.00 95.31 86 THR A C 1
ATOM 648 O O . THR A 1 86 ? -11.915 5.278 14.780 1.00 95.31 86 THR A O 1
ATOM 651 N N . HIS A 1 87 ? -13.215 5.689 16.559 1.00 94.56 87 HIS A N 1
ATOM 652 C CA . HIS A 1 87 ? -13.983 6.752 15.890 1.00 94.56 87 HIS A CA 1
ATOM 653 C C . HIS A 1 87 ? -13.073 7.858 15.330 1.00 94.56 87 HIS A C 1
ATOM 655 O O . HIS A 1 87 ? -13.230 8.284 14.192 1.00 94.56 87 HIS A O 1
ATOM 661 N N . ASN A 1 88 ? -12.070 8.272 16.112 1.00 95.38 88 ASN A N 1
ATOM 662 C CA . ASN A 1 88 ? -11.106 9.290 15.700 1.00 95.38 88 ASN A CA 1
ATOM 663 C C . ASN A 1 88 ? -10.260 8.833 14.498 1.00 95.38 88 ASN A C 1
ATOM 665 O O . ASN A 1 88 ? -10.000 9.624 13.598 1.00 95.38 88 ASN A O 1
ATOM 669 N N . ASP A 1 89 ? -9.861 7.557 14.454 1.00 95.56 89 ASP A N 1
ATOM 670 C CA . ASP A 1 89 ? -9.155 7.000 13.292 1.00 95.56 89 ASP A CA 1
ATOM 671 C C . ASP A 1 89 ? -10.025 7.074 12.031 1.00 95.56 89 ASP A C 1
ATOM 673 O O . ASP A 1 89 ? -9.533 7.449 10.970 1.00 95.56 89 ASP A O 1
ATOM 677 N N . SER A 1 90 ? -11.323 6.771 12.152 1.00 93.81 90 SER A N 1
ATOM 678 C CA . SER A 1 90 ? -12.275 6.885 11.042 1.00 93.81 90 SER A CA 1
ATOM 679 C C . SER A 1 90 ? -12.393 8.321 10.531 1.00 93.81 90 SER A C 1
ATOM 681 O O . SER A 1 90 ? -12.345 8.539 9.323 1.00 93.81 90 SER A O 1
ATOM 683 N N . GLU A 1 91 ? -12.510 9.305 11.426 1.00 93.19 91 GLU A N 1
ATOM 684 C CA . GLU A 1 91 ? -12.587 10.725 11.050 1.00 93.19 91 GLU A CA 1
ATOM 685 C C . GLU A 1 91 ? -11.309 11.197 10.339 1.00 93.19 91 GLU A C 1
ATOM 687 O O . GLU A 1 91 ? -11.379 11.912 9.333 1.00 93.19 91 GLU A O 1
ATOM 692 N N . ILE A 1 92 ? -10.136 10.756 10.812 1.00 92.94 92 ILE A N 1
ATOM 693 C CA . ILE A 1 92 ? -8.858 11.045 10.152 1.00 92.94 92 ILE A CA 1
ATOM 694 C C . ILE A 1 92 ? -8.847 10.423 8.755 1.00 92.94 92 ILE A C 1
ATOM 696 O O . ILE A 1 92 ? -8.664 11.150 7.781 1.00 92.94 92 ILE A O 1
ATOM 700 N N . LEU A 1 93 ? -9.098 9.115 8.620 1.00 92.44 93 LEU A N 1
ATOM 701 C CA . LEU A 1 93 ? -9.100 8.423 7.321 1.00 92.44 93 LEU A CA 1
ATOM 702 C C . LEU A 1 93 ? -10.067 9.059 6.320 1.00 92.44 93 LEU A C 1
ATOM 704 O O . LEU A 1 93 ? -9.755 9.171 5.133 1.00 92.44 93 LEU A O 1
ATOM 708 N N . GLU A 1 94 ? -11.228 9.497 6.796 1.00 90.38 94 GLU A N 1
ATOM 709 C CA . GLU A 1 94 ? -12.203 10.216 5.992 1.00 90.38 94 GLU A CA 1
ATOM 710 C C . GLU A 1 94 ? -11.605 11.537 5.468 1.00 90.38 94 GLU A C 1
ATOM 712 O O . GLU A 1 94 ? -11.610 11.769 4.253 1.00 90.38 94 GLU A O 1
ATOM 717 N N . SER A 1 95 ? -10.971 12.334 6.335 1.00 88.19 95 SER A N 1
ATOM 718 C CA . SER A 1 95 ? -10.315 13.600 5.966 1.00 88.19 95 SER A CA 1
ATOM 719 C C . SER A 1 95 ? -9.131 13.450 4.998 1.00 88.19 95 SER A C 1
ATOM 721 O O . SER A 1 95 ? -8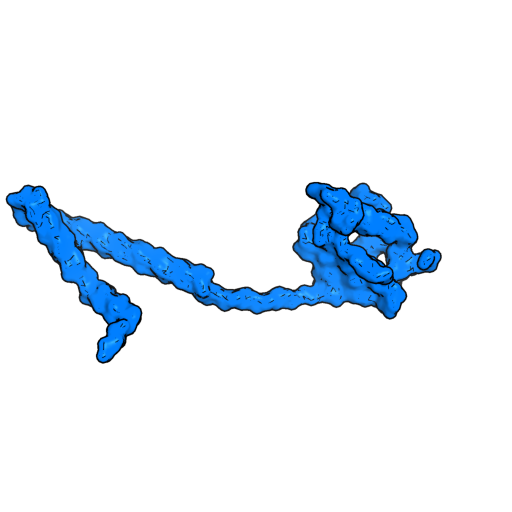.910 14.338 4.171 1.00 88.19 95 SER A O 1
ATOM 723 N N . LEU A 1 96 ? -8.404 12.328 5.071 1.00 85.88 96 LEU A N 1
ATOM 724 C CA . LEU A 1 96 ? -7.269 11.999 4.200 1.00 85.88 96 LEU A CA 1
ATOM 725 C C . LEU A 1 96 ? -7.705 11.524 2.808 1.00 85.88 96 LEU A C 1
ATOM 727 O O . LEU A 1 96 ? -6.895 11.485 1.876 1.00 85.88 96 LEU A O 1
ATOM 731 N N . SER A 1 97 ? -8.973 11.133 2.661 1.00 82.62 97 SER A N 1
ATOM 732 C CA . SER A 1 97 ? -9.457 10.560 1.415 1.00 82.62 97 SER A CA 1
ATOM 733 C C . SER A 1 97 ? -9.603 11.609 0.302 1.00 82.62 97 SER A C 1
ATOM 735 O O . SER A 1 97 ? -10.089 12.723 0.538 1.00 82.62 97 SER A O 1
ATOM 737 N N . PRO A 1 98 ? -9.322 11.248 -0.967 1.00 71.69 98 PRO A N 1
ATOM 738 C CA . PRO A 1 98 ? -9.409 12.184 -2.090 1.00 71.69 98 PRO A CA 1
ATOM 739 C C . PRO A 1 98 ? -10.786 12.813 -2.299 1.00 71.69 98 PRO A C 1
ATOM 741 O O . PRO A 1 98 ? -10.884 13.893 -2.879 1.00 71.69 98 PRO A O 1
ATOM 744 N N . ARG A 1 99 ? -11.858 12.157 -1.830 1.00 65.69 99 ARG A N 1
ATOM 745 C CA . ARG A 1 99 ? -13.221 12.701 -1.916 1.00 65.69 99 ARG A CA 1
ATOM 746 C C . ARG A 1 99 ? -13.380 13.988 -1.107 1.00 65.69 99 ARG A C 1
ATOM 748 O O . ARG A 1 99 ? -14.224 14.802 -1.469 1.00 65.69 99 ARG A O 1
ATOM 755 N N . LEU A 1 100 ? -12.605 14.152 -0.036 1.00 60.22 100 LEU A N 1
ATOM 756 C CA . LEU A 1 100 ? -12.735 15.258 0.909 1.00 60.22 100 LEU A CA 1
ATOM 757 C C . LEU A 1 100 ? -11.566 16.241 0.840 1.00 60.22 100 LEU A C 1
ATOM 759 O O . LEU A 1 100 ? -11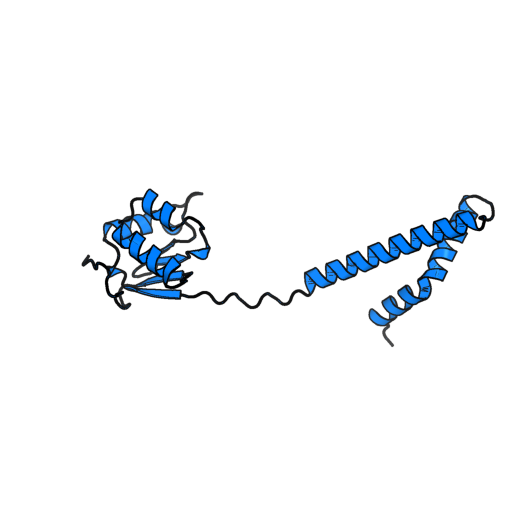.797 17.439 0.986 1.00 60.22 100 LEU A O 1
ATOM 763 N N . SER A 1 101 ? -10.340 15.787 0.552 1.00 60.62 101 SER A N 1
ATOM 764 C CA . SER A 1 101 ? -9.171 16.679 0.579 1.00 60.62 101 SER A CA 1
ATOM 765 C C . SER A 1 101 ? -9.033 17.572 -0.663 1.00 60.62 101 SER A C 1
ATOM 767 O O . SER A 1 101 ? -8.367 18.598 -0.578 1.00 60.62 101 SER A O 1
ATOM 769 N N . GLY A 1 102 ? -9.647 17.225 -1.806 1.00 56.34 102 GLY A N 1
ATOM 770 C CA . GLY A 1 102 ? -9.782 18.080 -3.004 1.00 56.34 102 GLY A CA 1
ATOM 771 C C . GLY A 1 102 ? -8.499 18.660 -3.634 1.00 56.34 102 GLY A C 1
ATOM 772 O O . GLY A 1 102 ? -8.600 19.399 -4.613 1.00 56.34 102 GLY A O 1
ATOM 773 N N . GLY A 1 103 ? -7.314 18.356 -3.100 1.00 56.81 103 GLY A N 1
ATOM 774 C CA . GLY A 1 103 ? -6.035 18.970 -3.458 1.00 56.81 103 GLY A CA 1
ATOM 775 C C . GLY A 1 103 ? -4.893 17.965 -3.627 1.00 56.81 103 GLY A C 1
ATOM 776 O O . GLY A 1 103 ? -5.058 16.772 -3.387 1.00 56.81 103 GLY A O 1
ATOM 777 N N . ASP A 1 104 ? -3.725 18.488 -4.012 1.00 56.28 104 ASP A N 1
ATOM 778 C CA . ASP A 1 104 ? -2.469 17.796 -4.392 1.00 56.28 104 ASP A CA 1
ATOM 779 C C . ASP A 1 104 ? -1.801 16.961 -3.267 1.00 56.28 104 ASP A C 1
ATOM 781 O O . ASP A 1 104 ? -0.682 16.486 -3.409 1.00 56.28 104 ASP A O 1
ATOM 785 N N . GLY A 1 105 ? -2.479 16.798 -2.123 1.00 57.50 105 GLY A N 1
ATOM 786 C CA . GLY A 1 105 ? -2.033 16.020 -0.959 1.00 57.50 105 GLY A CA 1
ATOM 787 C C . GLY A 1 105 ? -3.019 14.930 -0.531 1.00 57.50 105 GLY A C 1
ATOM 788 O O . GLY A 1 105 ? -2.926 14.424 0.582 1.00 57.50 105 GLY A O 1
ATOM 789 N N . ALA A 1 106 ? -4.002 14.605 -1.373 1.00 62.88 106 ALA A N 1
ATOM 790 C CA . ALA A 1 106 ? -4.934 13.522 -1.103 1.00 62.88 106 ALA A CA 1
ATOM 791 C C . ALA A 1 106 ? -4.211 12.168 -1.095 1.00 62.88 106 ALA A C 1
ATOM 793 O O . ALA A 1 106 ? -3.506 11.820 -2.044 1.00 62.88 106 ALA A O 1
ATOM 794 N N . TYR A 1 107 ? -4.451 11.361 -0.063 1.00 76.19 107 TYR A N 1
ATOM 795 C CA . TYR A 1 107 ? -3.905 10.013 0.009 1.00 76.19 107 TYR A CA 1
ATOM 796 C C . TYR A 1 107 ? -4.705 9.111 -0.938 1.00 76.19 107 TYR A C 1
ATOM 798 O O . TYR A 1 107 ? -5.697 8.487 -0.565 1.00 76.19 107 TYR A O 1
ATOM 806 N N . HIS A 1 108 ? -4.281 9.062 -2.205 1.00 82.62 108 HIS A N 1
ATOM 807 C CA . HIS A 1 108 ? -4.942 8.329 -3.296 1.00 82.62 108 HIS A CA 1
ATOM 808 C C . HIS A 1 108 ? -5.072 6.821 -3.068 1.00 82.62 108 HIS A C 1
ATOM 810 O O . HIS A 1 108 ? -5.713 6.145 -3.865 1.00 82.62 108 HIS A O 1
ATOM 816 N N . TRP A 1 109 ? -4.477 6.310 -1.996 1.00 89.38 109 TRP A N 1
ATOM 817 C CA . TRP A 1 109 ? -4.488 4.916 -1.597 1.00 89.38 109 TRP A CA 1
ATOM 818 C C . TRP A 1 109 ? -5.483 4.599 -0.467 1.00 89.38 109 TRP A C 1
ATOM 820 O O . TRP A 1 109 ? -5.614 3.434 -0.087 1.00 89.38 109 TRP A O 1
ATOM 830 N N . ILE A 1 110 ? -6.209 5.602 0.044 1.00 92.00 110 ILE A N 1
ATOM 831 C CA . ILE A 1 110 ? -7.299 5.453 1.019 1.00 92.00 110 ILE A CA 1
ATOM 832 C C . ILE A 1 110 ? -8.627 5.774 0.331 1.00 92.00 110 ILE A C 1
ATOM 834 O O . ILE A 1 110 ? -8.845 6.878 -0.177 1.00 92.00 110 ILE A O 1
ATOM 838 N N . HIS A 1 111 ? -9.554 4.820 0.351 1.00 91.38 111 HIS A N 1
ATOM 839 C CA . HIS A 1 111 ? -10.856 4.961 -0.287 1.00 91.38 111 HIS A CA 1
ATOM 840 C C . HIS A 1 111 ? -11.987 4.664 0.703 1.00 91.38 111 HIS A C 1
ATOM 842 O O . HIS A 1 111 ? -12.151 3.512 1.106 1.00 91.38 111 HIS A O 1
ATOM 848 N N . PRO A 1 112 ? -12.816 5.654 1.067 1.00 91.12 112 PRO A N 1
ATOM 849 C CA . PRO A 1 112 ? -13.988 5.405 1.892 1.00 91.12 112 PRO A CA 1
ATOM 850 C C . PRO A 1 112 ? -15.002 4.552 1.124 1.00 91.12 112 PRO A C 1
ATOM 852 O O . PRO A 1 112 ? -15.281 4.790 -0.062 1.00 91.12 112 PRO A O 1
ATOM 855 N N . THR A 1 113 ? -15.552 3.560 1.816 1.00 91.06 113 THR A N 1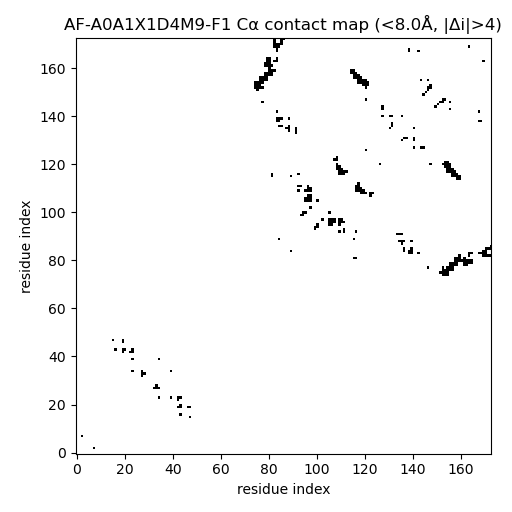
ATOM 856 C CA . THR A 1 113 ? -16.684 2.742 1.377 1.00 91.06 113 THR A CA 1
ATOM 857 C C . THR A 1 113 ? -17.948 3.186 2.116 1.00 91.06 113 THR A C 1
ATOM 859 O O . THR A 1 113 ? -17.955 4.194 2.818 1.00 91.06 113 THR A O 1
ATOM 862 N N . ARG A 1 114 ? -19.065 2.473 1.933 1.00 86.38 114 ARG A N 1
ATOM 863 C CA . ARG A 1 114 ? -20.319 2.818 2.618 1.00 86.38 114 ARG A CA 1
ATOM 864 C C . ARG A 1 114 ? -20.234 2.622 4.137 1.00 86.38 114 ARG A C 1
ATOM 866 O O . ARG A 1 114 ? -20.920 3.334 4.861 1.00 86.38 114 ARG A O 1
ATOM 873 N N . TYR A 1 115 ? -19.435 1.656 4.589 1.00 86.56 115 TYR A N 1
ATOM 874 C CA . TYR A 1 115 ? -19.370 1.220 5.987 1.00 86.56 115 TYR A CA 1
ATOM 875 C C . TYR A 1 115 ? -17.927 0.991 6.464 1.00 86.56 115 TYR A C 1
ATOM 877 O O . TYR A 1 115 ? -17.684 0.185 7.358 1.00 86.56 115 TYR A O 1
ATOM 885 N N . GLY A 1 116 ? -16.954 1.681 5.869 1.00 92.75 116 GLY A N 1
ATOM 886 C CA . GLY A 1 116 ? -15.551 1.562 6.249 1.00 92.75 116 GLY A CA 1
ATOM 887 C C . GLY A 1 116 ? -14.607 2.087 5.174 1.00 92.75 116 GLY A C 1
ATOM 888 O O . GLY A 1 116 ? -14.892 3.101 4.535 1.00 92.75 116 GLY A O 1
ATOM 889 N N . PHE A 1 117 ? -13.472 1.413 4.980 1.00 95.00 117 PHE A N 1
ATOM 890 C CA . PHE A 1 117 ? -12.369 1.917 4.160 1.00 95.00 117 PHE A CA 1
ATOM 891 C C . PHE A 1 117 ? -11.651 0.802 3.406 1.00 95.00 117 PHE A C 1
ATOM 893 O O . PHE A 1 117 ? -11.394 -0.272 3.943 1.00 95.00 117 PHE A O 1
ATOM 900 N N . LEU A 1 118 ? -11.265 1.086 2.168 1.00 94.56 118 LEU A N 1
ATOM 901 C CA . LEU A 1 118 ? -10.332 0.284 1.391 1.00 94.56 118 LEU A CA 1
ATOM 902 C C . LEU A 1 118 ? -8.973 0.986 1.372 1.00 94.56 118 LEU A C 1
ATOM 904 O O . LEU A 1 118 ? -8.882 2.158 1.009 1.00 94.56 118 LEU A O 1
ATOM 908 N N . ILE A 1 119 ? -7.928 0.261 1.750 1.00 94.31 119 ILE A N 1
ATOM 909 C CA . ILE A 1 119 ? -6.565 0.766 1.880 1.00 94.31 119 ILE A CA 1
ATOM 910 C C . ILE A 1 119 ? -5.643 -0.042 0.966 1.00 94.31 119 ILE A C 1
ATOM 912 O O . ILE A 1 119 ? -5.498 -1.253 1.142 1.00 94.31 119 ILE A O 1
ATOM 916 N N . SER A 1 120 ? -5.014 0.625 -0.001 1.00 92.06 120 SER A N 1
ATOM 917 C CA . SER A 1 120 ? -4.058 0.024 -0.936 1.00 92.06 120 SER A CA 1
ATOM 918 C C . SER A 1 120 ? -2.622 0.263 -0.472 1.00 92.06 120 SER A C 1
ATOM 920 O O . SER A 1 120 ? -2.045 1.315 -0.724 1.00 92.06 120 SER A O 1
ATOM 922 N N . LEU A 1 121 ? -2.011 -0.725 0.177 1.00 89.75 121 LEU A N 1
ATOM 923 C CA . LEU A 1 121 ? -0.652 -0.603 0.716 1.00 89.75 121 LEU A CA 1
ATOM 924 C C . LEU A 1 121 ? 0.429 -0.611 -0.371 1.00 89.75 121 LEU A C 1
ATOM 926 O O . LEU A 1 121 ? 1.505 -0.069 -0.165 1.00 89.75 121 LEU A O 1
ATOM 930 N N . SER A 1 122 ? 0.147 -1.177 -1.546 1.00 82.50 122 SER A N 1
ATOM 931 C CA . SER A 1 122 ? 1.081 -1.167 -2.682 1.00 82.50 122 SER A CA 1
ATOM 932 C C . SER A 1 122 ? 1.263 0.211 -3.326 1.00 82.50 122 SER A C 1
ATOM 934 O O . SER A 1 122 ? 2.183 0.399 -4.116 1.00 82.50 122 SER A O 1
ATOM 936 N N . ALA A 1 123 ? 0.391 1.171 -3.015 1.00 82.38 123 ALA A N 1
ATOM 937 C CA . ALA A 1 123 ? 0.405 2.493 -3.631 1.00 82.38 123 ALA A CA 1
ATOM 938 C C . ALA A 1 123 ? 1.275 3.518 -2.876 1.00 82.38 123 ALA A C 1
ATOM 940 O O . ALA A 1 123 ? 1.495 4.609 -3.397 1.00 82.38 123 ALA A O 1
ATOM 941 N N . SER A 1 124 ? 1.783 3.187 -1.682 1.00 80.25 124 SER A N 1
ATOM 942 C CA . SER A 1 124 ? 2.730 4.017 -0.926 1.00 80.25 124 SER A CA 1
ATOM 943 C C . SER A 1 124 ? 3.715 3.132 -0.160 1.00 80.25 124 SER A C 1
ATOM 945 O O . SER A 1 124 ? 3.309 2.276 0.625 1.00 80.25 124 SER A O 1
ATOM 947 N N . THR A 1 125 ? 5.018 3.343 -0.372 1.00 80.81 125 THR A N 1
ATOM 948 C CA . THR A 1 125 ? 6.089 2.615 0.335 1.00 80.81 125 THR A CA 1
ATOM 949 C C . THR A 1 125 ? 6.122 2.922 1.828 1.00 80.81 125 THR A C 1
ATOM 951 O O . THR A 1 125 ? 6.546 2.076 2.611 1.00 80.81 125 THR A O 1
ATOM 954 N N . ASP A 1 126 ? 5.615 4.092 2.217 1.00 87.12 126 ASP A N 1
ATOM 955 C CA . ASP A 1 126 ? 5.700 4.632 3.573 1.00 87.1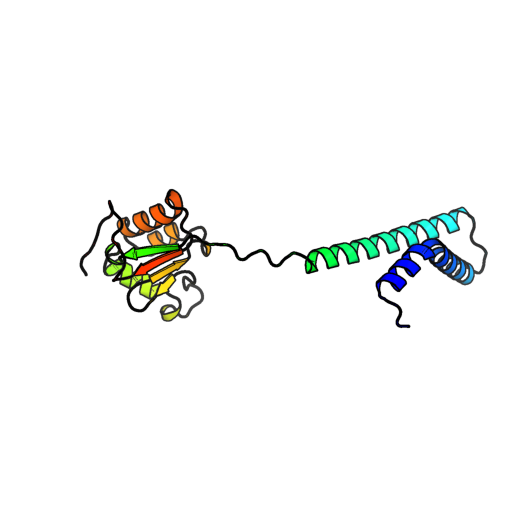2 126 ASP A CA 1
ATOM 956 C C . ASP A 1 126 ? 4.313 4.792 4.220 1.00 87.12 126 ASP A C 1
ATOM 958 O O . ASP A 1 126 ? 4.162 5.499 5.215 1.00 87.12 126 ASP A O 1
ATOM 962 N N . ALA A 1 127 ? 3.291 4.099 3.696 1.00 87.12 127 ALA A N 1
ATOM 963 C CA . ALA A 1 127 ? 1.887 4.241 4.102 1.00 87.12 127 ALA A CA 1
ATOM 964 C C . ALA A 1 127 ? 1.676 4.199 5.628 1.00 87.12 127 ALA A C 1
ATOM 966 O O . ALA A 1 127 ? 0.896 4.968 6.179 1.00 87.12 127 ALA A O 1
ATOM 967 N N . ILE A 1 128 ? 2.388 3.317 6.336 1.00 90.25 128 ILE A N 1
ATOM 968 C CA . ILE A 1 128 ? 2.273 3.169 7.797 1.00 90.25 128 ILE A CA 1
ATOM 969 C C . ILE A 1 128 ? 2.884 4.372 8.533 1.00 90.25 128 ILE A C 1
ATOM 971 O O . ILE A 1 128 ? 2.346 4.814 9.549 1.00 90.25 128 ILE A O 1
ATOM 975 N N . GLU A 1 129 ? 4.008 4.904 8.052 1.00 90.56 129 GLU A N 1
ATOM 976 C CA . GLU A 1 129 ? 4.631 6.095 8.639 1.00 90.56 129 GLU A CA 1
ATOM 977 C C . GLU A 1 129 ? 3.782 7.340 8.375 1.00 90.56 129 GLU A C 1
ATOM 979 O O . GLU A 1 129 ? 3.595 8.160 9.276 1.00 90.56 129 GLU A O 1
ATOM 984 N N . GLU A 1 130 ? 3.202 7.436 7.176 1.00 90.25 130 GLU A N 1
ATOM 985 C CA . GLU A 1 130 ? 2.224 8.462 6.818 1.00 90.25 130 GLU A CA 1
ATOM 986 C C . GLU A 1 130 ? 1.013 8.411 7.757 1.00 90.25 130 GLU A C 1
ATOM 988 O O . GLU A 1 130 ? 0.688 9.425 8.369 1.00 90.25 130 GLU A O 1
ATOM 993 N N . MET A 1 131 ? 0.418 7.232 7.986 1.00 90.94 131 MET A N 1
ATOM 994 C CA . MET A 1 131 ? -0.696 7.071 8.933 1.00 90.94 131 MET A CA 1
ATOM 995 C C . MET A 1 131 ? -0.356 7.576 10.339 1.00 90.94 131 MET A C 1
ATOM 997 O O . MET A 1 131 ? -1.134 8.305 10.954 1.00 90.94 131 MET A O 1
ATOM 1001 N N . ARG A 1 132 ? 0.821 7.215 10.859 1.00 92.88 132 ARG A N 1
ATOM 1002 C CA . ARG A 1 132 ? 1.252 7.670 12.189 1.00 92.88 132 ARG A CA 1
ATOM 1003 C C . ARG A 1 132 ? 1.433 9.182 12.243 1.00 92.88 132 ARG A C 1
ATOM 1005 O O . ARG A 1 132 ? 1.080 9.800 13.244 1.00 92.88 132 ARG A O 1
ATOM 1012 N N . ARG A 1 133 ? 1.971 9.786 11.180 1.00 92.25 133 ARG A N 1
ATOM 1013 C CA . ARG A 1 133 ? 2.176 11.238 11.090 1.00 92.25 133 ARG A CA 1
ATOM 1014 C C . ARG A 1 133 ? 0.855 12.006 11.091 1.00 92.25 133 ARG A C 1
ATOM 1016 O O . ARG A 1 133 ? 0.792 13.064 11.709 1.00 92.25 133 ARG A O 1
ATOM 1023 N N . GLU A 1 134 ? -0.178 11.463 10.455 1.00 91.56 134 GLU A N 1
ATOM 1024 C CA . GLU A 1 134 ? -1.529 12.045 10.440 1.00 91.56 134 GLU A CA 1
ATOM 1025 C C . GLU A 1 134 ? -2.300 11.828 11.758 1.00 91.56 134 GLU A C 1
ATOM 1027 O O . GLU A 1 134 ? -3.396 12.354 11.935 1.00 91.56 134 GLU A O 1
ATOM 1032 N N . GLY A 1 135 ? -1.723 11.095 12.718 1.00 94.00 135 GLY A N 1
ATOM 1033 C CA . GLY A 1 135 ? -2.279 10.934 14.061 1.00 94.00 135 GLY A CA 1
ATOM 1034 C C . GLY A 1 135 ? -3.217 9.741 14.231 1.00 94.00 135 GLY A C 1
ATOM 1035 O O . GLY A 1 135 ? -3.971 9.711 15.206 1.00 94.00 135 GLY A O 1
ATOM 1036 N N . LEU A 1 136 ? -3.174 8.757 1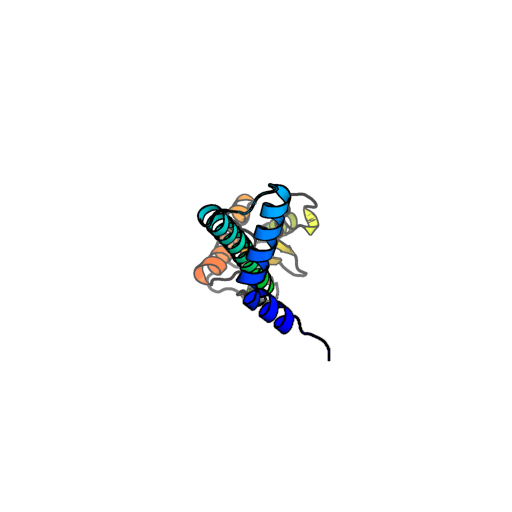3.324 1.00 95.44 136 LEU A N 1
ATOM 1037 C CA . LEU A 1 136 ? -3.869 7.489 13.540 1.00 95.44 136 LEU A CA 1
ATOM 1038 C C . LEU A 1 136 ? -3.308 6.747 14.757 1.00 95.44 136 LEU A C 1
ATOM 1040 O O . LEU A 1 136 ? -2.113 6.798 15.055 1.00 95.44 136 LEU A O 1
ATOM 1044 N N . SER A 1 137 ? -4.183 6.021 15.447 1.00 95.62 137 SER A N 1
ATOM 1045 C CA . SER A 1 137 ? -3.848 5.309 16.672 1.00 95.62 137 SER A CA 1
ATOM 1046 C C . SER A 1 137 ? -2.777 4.239 16.448 1.00 95.62 137 SER A C 1
ATOM 1048 O O . SER A 1 137 ? -2.747 3.544 15.427 1.00 95.62 137 SER A O 1
ATOM 1050 N N . ASP A 1 138 ? -1.920 4.046 17.455 1.00 94.75 138 ASP A N 1
ATOM 1051 C CA . ASP A 1 138 ? -0.891 2.999 17.431 1.00 94.75 138 ASP A CA 1
ATOM 1052 C C . ASP A 1 138 ? -1.501 1.603 17.254 1.00 94.75 138 ASP A C 1
ATOM 1054 O O . ASP A 1 138 ? -0.919 0.751 16.584 1.00 94.75 138 ASP A O 1
ATOM 1058 N N . ASN A 1 139 ? -2.695 1.380 17.815 1.00 94.69 139 ASN A N 1
ATOM 1059 C CA . ASN A 1 139 ? -3.442 0.133 17.669 1.00 94.69 139 ASN A CA 1
ATOM 1060 C C . ASN A 1 139 ? -3.832 -0.119 16.210 1.00 94.69 139 ASN A C 1
ATOM 1062 O O . ASN A 1 139 ? -3.571 -1.206 15.693 1.00 94.69 139 ASN A O 1
ATOM 1066 N N . PHE A 1 140 ? -4.417 0.879 15.542 1.00 95.75 140 PHE A N 1
ATOM 1067 C CA . PHE A 1 140 ? -4.799 0.765 14.139 1.00 95.75 140 PHE A CA 1
ATOM 1068 C C . PHE A 1 140 ? -3.568 0.577 13.246 1.00 95.75 140 PHE A C 1
ATOM 1070 O O . PHE A 1 140 ? -3.527 -0.338 12.421 1.00 95.75 140 PHE A O 1
ATOM 1077 N N . CYS A 1 141 ? -2.511 1.360 13.480 1.00 95.6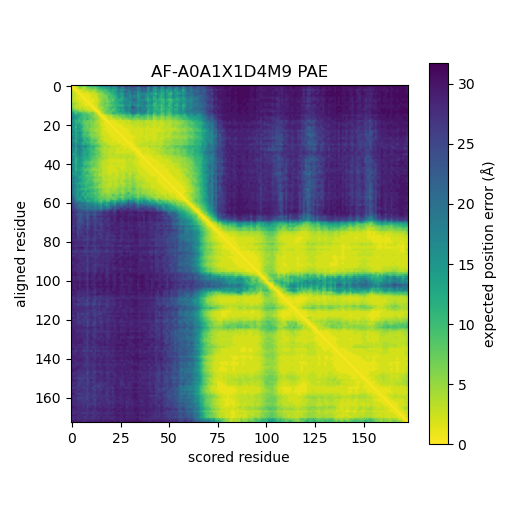9 141 CYS A N 1
ATOM 1078 C CA . CYS A 1 141 ? -1.249 1.205 12.762 1.00 95.69 141 CYS A CA 1
ATOM 1079 C C . CYS A 1 141 ? -0.661 -0.201 12.954 1.00 95.69 141 CYS A C 1
ATOM 1081 O O . CYS A 1 141 ? -0.188 -0.794 11.990 1.00 95.69 141 CYS A O 1
ATOM 1083 N N . HIS A 1 142 ? -0.732 -0.777 14.159 1.00 95.44 142 HIS A N 1
ATOM 1084 C CA . HIS A 1 142 ? -0.272 -2.145 14.418 1.00 95.44 142 HIS A CA 1
ATOM 1085 C C . HIS A 1 142 ? -1.068 -3.179 13.610 1.00 95.44 142 HIS A C 1
ATOM 1087 O O . HIS A 1 142 ? -0.466 -4.091 13.043 1.00 95.44 142 HIS A O 1
ATOM 1093 N N . VAL A 1 143 ? -2.397 -3.041 13.516 1.00 96.38 143 VAL A N 1
ATOM 1094 C CA . VAL A 1 143 ? -3.247 -3.921 12.688 1.00 96.38 143 VAL A CA 1
ATOM 1095 C C . VAL A 1 143 ? -2.791 -3.881 11.229 1.00 96.38 143 VAL A C 1
ATOM 1097 O O . VAL A 1 143 ? -2.546 -4.929 10.626 1.00 96.38 143 VAL A O 1
ATOM 1100 N N . VAL A 1 144 ? -2.611 -2.679 10.677 1.00 95.44 144 VAL A N 1
ATOM 1101 C CA . VAL A 1 144 ? -2.163 -2.482 9.291 1.00 95.44 144 VAL A CA 1
ATOM 1102 C C . VAL A 1 144 ? -0.757 -3.056 9.075 1.00 95.44 144 VAL A C 1
ATOM 1104 O O . VAL A 1 144 ? -0.546 -3.808 8.123 1.00 95.44 144 VAL A O 1
ATOM 1107 N N . THR A 1 145 ? 0.190 -2.791 9.982 1.00 95.44 145 THR A N 1
ATOM 1108 C CA . THR A 1 145 ? 1.551 -3.356 9.937 1.00 95.44 145 THR A CA 1
ATOM 1109 C C . THR A 1 145 ? 1.531 -4.882 9.971 1.00 95.44 145 THR A C 1
ATOM 1111 O O . THR A 1 145 ? 2.222 -5.528 9.185 1.00 95.44 145 THR A O 1
ATOM 1114 N N . PHE A 1 146 ? 0.721 -5.488 10.840 1.00 95.69 146 PHE A N 1
ATOM 1115 C CA . PHE A 1 146 ? 0.614 -6.941 10.931 1.00 95.69 146 PHE A CA 1
ATOM 1116 C C . PHE A 1 146 ? 0.094 -7.562 9.629 1.00 95.69 146 PHE A C 1
ATOM 1118 O O . PHE A 1 146 ? 0.656 -8.551 9.148 1.00 95.69 146 PHE A O 1
ATOM 1125 N N . LEU A 1 147 ? -0.957 -6.987 9.043 1.00 95.00 147 LEU A N 1
ATOM 1126 C CA . LEU A 1 147 ? -1.514 -7.466 7.779 1.00 95.00 147 LEU A CA 1
ATOM 1127 C C . LEU A 1 147 ? -0.515 -7.303 6.625 1.00 95.00 147 LEU A C 1
ATOM 1129 O O . LEU A 1 147 ? -0.317 -8.244 5.855 1.00 95.00 147 LEU A O 1
ATOM 1133 N N . SER A 1 148 ? 0.174 -6.166 6.559 1.00 93.38 148 SER A N 1
ATOM 1134 C CA . SER A 1 148 ? 1.210 -5.909 5.557 1.00 93.38 148 SER A CA 1
ATOM 1135 C C . SER A 1 148 ? 2.383 -6.885 5.687 1.00 93.38 148 SER A C 1
ATOM 1137 O O . SER A 1 148 ? 2.632 -7.705 4.806 1.00 93.38 148 SER A O 1
ATOM 1139 N N . GLU A 1 149 ? 3.069 -6.893 6.831 1.00 92.50 149 GLU A N 1
ATOM 1140 C CA . GLU A 1 149 ? 4.357 -7.578 6.974 1.00 92.50 149 GLU A CA 1
ATOM 1141 C C . GLU A 1 149 ? 4.220 -9.074 7.266 1.00 92.50 149 GLU A C 1
ATOM 1143 O O . GLU A 1 149 ? 4.987 -9.894 6.759 1.00 92.50 149 GLU A O 1
ATOM 1148 N N . LYS A 1 150 ? 3.266 -9.465 8.122 1.00 93.00 150 LYS A N 1
ATOM 1149 C CA . LYS A 1 150 ? 3.118 -10.868 8.554 1.00 93.00 150 LYS A CA 1
ATOM 1150 C C . LYS A 1 150 ? 2.178 -11.654 7.660 1.00 93.00 150 LYS A C 1
ATOM 1152 O O . LYS A 1 150 ? 2.289 -12.882 7.600 1.00 93.00 150 LYS A O 1
ATOM 1157 N N . ARG A 1 151 ? 1.236 -10.983 6.997 1.00 91.62 151 ARG A N 1
ATOM 1158 C CA . ARG A 1 151 ? 0.285 -11.619 6.078 1.00 91.62 151 ARG A CA 1
ATOM 1159 C C . ARG A 1 151 ? 0.542 -11.277 4.614 1.00 91.62 151 ARG A C 1
ATOM 1161 O O . ARG A 1 151 ? -0.091 -11.917 3.782 1.00 91.62 151 ARG A O 1
ATOM 1168 N N . GLN A 1 152 ? 1.500 -10.405 4.285 1.00 91.62 152 GLN A N 1
ATOM 1169 C CA . GLN A 1 152 ? 1.827 -10.042 2.896 1.00 91.62 152 GLN A CA 1
ATOM 1170 C C . GLN A 1 152 ? 0.576 -9.571 2.143 1.00 91.62 152 GLN A C 1
ATOM 1172 O O . GLN A 1 152 ? 0.308 -9.990 1.019 1.00 91.62 152 GLN A O 1
ATOM 1177 N N . VAL A 1 153 ? -0.262 -8.792 2.827 1.00 94.44 153 VAL A N 1
ATOM 1178 C CA . VAL A 1 153 ? -1.495 -8.232 2.275 1.00 94.44 153 VAL A CA 1
ATOM 1179 C C . VAL A 1 153 ? -1.149 -6.913 1.600 1.00 94.44 153 VAL A C 1
ATOM 1181 O O . VAL A 1 153 ? -0.588 -6.029 2.240 1.00 94.44 153 VAL A O 1
ATOM 1184 N N . SER A 1 154 ? -1.500 -6.773 0.324 1.00 92.75 154 SER A N 1
ATOM 1185 C CA . SER A 1 154 ? -1.295 -5.535 -0.437 1.00 92.75 154 SER A CA 1
ATOM 1186 C C . SER A 1 154 ? -2.522 -4.621 -0.425 1.00 92.75 154 SER A C 1
ATOM 1188 O O . SER A 1 154 ? -2.398 -3.429 -0.697 1.00 92.75 154 SER A O 1
ATOM 1190 N N . MET A 1 155 ? -3.696 -5.149 -0.064 1.00 94.81 155 MET A N 1
ATOM 1191 C CA . MET A 1 155 ? -4.942 -4.389 0.048 1.00 94.81 155 MET A CA 1
ATOM 1192 C C . MET A 1 155 ? -5.759 -4.823 1.267 1.00 94.81 155 MET A C 1
ATOM 1194 O O . MET A 1 155 ? -5.985 -6.013 1.475 1.00 94.81 155 MET A O 1
ATOM 1198 N N . ILE A 1 156 ? -6.235 -3.867 2.062 1.00 96.25 156 ILE A N 1
ATOM 1199 C CA . ILE A 1 156 ? -7.049 -4.133 3.253 1.00 96.25 156 ILE A CA 1
ATOM 1200 C C . ILE A 1 156 ? -8.407 -3.458 3.088 1.00 96.25 156 ILE A C 1
ATOM 1202 O O . ILE A 1 156 ? -8.477 -2.253 2.862 1.00 96.25 156 ILE A O 1
ATOM 1206 N N . HIS A 1 157 ? -9.484 -4.223 3.228 1.00 96.56 157 HIS A N 1
ATOM 1207 C CA . HIS A 1 157 ? -10.840 -3.708 3.343 1.00 96.56 157 HIS A CA 1
ATOM 1208 C C . HIS A 1 157 ? -11.291 -3.796 4.802 1.00 96.56 157 HIS A C 1
ATOM 1210 O O . HIS A 1 157 ? -11.458 -4.889 5.341 1.00 96.56 157 HIS A O 1
ATOM 1216 N N . PHE A 1 158 ? -11.478 -2.640 5.429 1.00 96.81 158 PHE A N 1
ATOM 1217 C CA . PHE A 1 158 ? -12.149 -2.512 6.713 1.00 96.81 158 PHE A CA 1
ATOM 1218 C C . PHE A 1 158 ? -13.645 -2.348 6.466 1.00 96.81 158 PHE A C 1
ATOM 1220 O O . PHE A 1 158 ? -14.058 -1.338 5.899 1.00 96.81 158 PHE A O 1
ATOM 1227 N N . ASP A 1 159 ? -14.443 -3.322 6.886 1.00 95.25 159 ASP A N 1
ATOM 1228 C CA . ASP A 1 159 ? -15.889 -3.374 6.655 1.00 95.25 159 ASP A CA 1
ATOM 1229 C C . ASP A 1 159 ? -16.628 -3.640 7.971 1.00 95.25 159 ASP A C 1
ATOM 1231 O O . ASP A 1 159 ? -16.123 -4.367 8.821 1.00 95.25 159 ASP A O 1
ATOM 1235 N N . ALA A 1 160 ? -17.799 -3.041 8.181 1.00 92.38 160 ALA A N 1
ATOM 1236 C CA . ALA A 1 160 ? -18.553 -3.216 9.425 1.00 92.38 160 ALA A CA 1
ATOM 1237 C C . ALA A 1 160 ? -19.045 -4.660 9.641 1.00 92.38 160 ALA A C 1
ATOM 1239 O O . ALA A 1 160 ? -19.142 -5.102 10.785 1.00 92.38 160 ALA A O 1
ATOM 1240 N N . ASP A 1 161 ? -19.319 -5.397 8.562 1.00 92.94 161 ASP A N 1
ATOM 1241 C CA . ASP A 1 161 ? -19.890 -6.748 8.593 1.00 92.94 161 ASP A CA 1
ATOM 1242 C C . ASP A 1 161 ? -18.817 -7.852 8.510 1.00 92.94 161 ASP A C 1
ATOM 1244 O O . ASP A 1 161 ? -19.139 -9.041 8.469 1.00 92.94 161 ASP A O 1
ATOM 1248 N N . ALA A 1 162 ? -17.535 -7.481 8.463 1.00 95.00 162 ALA A N 1
ATOM 1249 C CA . ALA A 1 162 ? -16.424 -8.421 8.371 1.00 95.00 162 ALA A CA 1
ATOM 1250 C C . ALA A 1 162 ? -15.976 -8.974 9.733 1.00 95.00 162 ALA A C 1
ATOM 1252 O O . ALA A 1 162 ? -16.254 -8.410 10.792 1.00 95.00 162 ALA A O 1
ATOM 1253 N N . ASP A 1 163 ? -15.229 -10.079 9.692 1.00 96.56 163 ASP A N 1
ATOM 1254 C CA . ASP A 1 163 ? -14.753 -10.772 10.889 1.00 96.56 163 ASP A CA 1
ATOM 1255 C C . ASP A 1 163 ? -13.687 -9.976 11.659 1.00 96.56 163 ASP A C 1
ATOM 1257 O O . ASP A 1 163 ? -12.869 -9.242 11.092 1.00 96.56 163 ASP A O 1
ATOM 1261 N N . LEU A 1 164 ? -13.670 -10.168 12.981 1.00 96.12 164 LEU A N 1
ATOM 1262 C CA . LEU A 1 164 ? -12.641 -9.627 13.866 1.00 96.12 164 LEU A CA 1
ATOM 1263 C C . LEU A 1 164 ? -11.312 -10.372 13.678 1.00 96.12 164 LEU A C 1
ATOM 1265 O O . LEU A 1 164 ? -11.253 -11.600 13.634 1.00 96.12 164 LEU A O 1
ATOM 1269 N N . LEU A 1 165 ? -10.220 -9.619 13.663 1.00 95.44 165 LEU A N 1
ATOM 1270 C CA . LEU A 1 165 ? -8.862 -10.126 13.726 1.00 95.44 165 LEU A CA 1
ATOM 1271 C C . LEU A 1 165 ? -8.499 -10.481 15.176 1.00 95.44 165 LEU A C 1
ATOM 1273 O O . LEU A 1 165 ? -8.397 -9.617 16.051 1.00 95.44 165 LEU A O 1
ATOM 1277 N N . GLU A 1 166 ? -8.283 -11.770 15.433 1.00 93.88 166 GLU A N 1
ATOM 1278 C CA . GLU A 1 166 ? -7.935 -12.270 16.765 1.00 93.88 166 GLU A CA 1
ATOM 1279 C C . GLU A 1 166 ? -6.621 -11.677 17.296 1.00 93.88 166 GLU A C 1
ATOM 1281 O O . GLU A 1 166 ? -5.629 -11.558 16.575 1.00 93.88 166 GLU A O 1
ATOM 1286 N N . GLY A 1 167 ? -6.596 -11.357 18.593 1.00 92.88 167 GLY A N 1
ATOM 1287 C CA . GLY A 1 167 ? -5.411 -10.822 19.271 1.00 92.88 167 GLY A CA 1
ATOM 1288 C C . GLY A 1 167 ? -5.213 -9.311 19.122 1.00 92.88 167 GLY A C 1
ATOM 1289 O O . GLY A 1 167 ? -4.218 -8.791 19.622 1.00 92.88 167 GLY A O 1
ATOM 1290 N N . PHE A 1 168 ? -6.155 -8.610 18.486 1.00 95.69 168 PHE A N 1
ATOM 1291 C CA . PHE A 1 168 ? -6.135 -7.158 18.321 1.00 95.69 168 PHE A CA 1
ATOM 1292 C C . PHE A 1 168 ? -7.244 -6.466 19.105 1.00 95.69 168 PHE A C 1
ATOM 1294 O O . PHE A 1 168 ? -8.280 -7.054 19.416 1.00 95.69 168 PHE A O 1
ATOM 1301 N N . ASN A 1 169 ? -7.012 -5.191 19.415 1.00 94.12 169 ASN A N 1
ATOM 1302 C CA . ASN A 1 169 ? -7.997 -4.361 20.092 1.00 94.12 169 ASN A CA 1
ATOM 1303 C C . ASN A 1 169 ? -9.213 -4.127 19.195 1.00 94.12 169 ASN A C 1
ATOM 1305 O O . ASN A 1 169 ? -9.087 -3.990 17.977 1.00 94.12 169 ASN A O 1
ATOM 1309 N N . VAL A 1 170 ? -10.378 -4.082 19.832 1.00 95.19 170 VAL A N 1
ATOM 1310 C CA . VAL A 1 170 ? -11.659 -3.782 19.200 1.00 95.19 170 VAL A CA 1
ATOM 1311 C C . VAL A 1 170 ? -12.322 -2.637 19.946 1.00 95.19 170 VAL A C 1
ATOM 1313 O O . VAL A 1 170 ? -12.237 -2.533 21.173 1.00 95.19 170 VAL A O 1
ATOM 1316 N N . HIS A 1 171 ? -12.978 -1.774 19.193 1.00 92.56 171 HIS A N 1
ATOM 1317 C CA . HIS A 1 171 ? -13.634 -0.572 19.660 1.00 92.56 171 HIS A CA 1
ATOM 1318 C C . HIS A 1 171 ? -15.113 -0.644 19.286 1.00 92.56 171 HIS A C 1
ATOM 1320 O O . HIS A 1 171 ? -15.478 -1.183 18.246 1.00 92.56 171 HIS A O 1
ATOM 1326 N N . ASN A 1 172 ? -15.962 -0.116 20.163 1.00 86.00 172 ASN A N 1
ATOM 1327 C CA . ASN A 1 172 ? -17.395 -0.011 19.930 1.00 86.00 172 ASN A CA 1
ATOM 1328 C C . ASN A 1 172 ? -17.724 1.473 19.787 1.00 86.00 172 ASN A C 1
ATOM 1330 O O . ASN A 1 172 ? -17.632 2.206 20.778 1.00 86.00 172 ASN A O 1
ATOM 1334 N N . TRP A 1 173 ? -18.012 1.905 18.565 1.00 85.25 173 TRP A N 1
ATOM 1335 C CA . TRP A 1 173 ? -18.324 3.286 18.218 1.00 85.25 173 TRP A CA 1
ATOM 1336 C C . TRP A 1 173 ? -19.375 3.341 17.113 1.00 85.25 173 TRP A C 1
ATOM 1338 O O . TRP A 1 173 ? -19.480 2.357 16.348 1.00 85.25 173 TRP A O 1
#

Solvent-accessible surface area (backbone atoms only — not comparable to full-atom values): 9904 Å² total; per-residue (Å²): 137,81,86,47,70,68,58,49,53,53,50,54,70,73,36,54,67,62,52,34,50,54,52,47,52,54,49,23,59,74,69,75,44,86,71,53,74,71,57,48,50,53,48,37,56,52,46,50,49,53,50,51,54,51,50,52,51,50,52,52,54,47,54,71,72,61,55,70,78,75,72,78,81,85,73,42,72,45,72,28,26,36,38,46,39,51,68,67,38,51,55,46,55,51,54,43,11,47,92,65,45,79,49,102,77,35,41,82,40,41,42,78,54,99,58,40,36,38,38,38,51,78,74,38,98,53,50,67,62,52,42,51,72,73,64,41,49,70,66,37,49,47,53,53,48,44,40,36,74,77,61,61,32,37,30,41,35,30,28,68,89,39,56,79,65,86,98,58,72,74,47,89,120